Protein AF-A0A7Z2PPT0-F1 (afdb_monomer)

pLDDT: mean 83.66, std 14.17, range [49.25, 97.69]

Nearest PDB structures (foldseek):
  3d5v-assembly1_A  TM=6.506E-01  e=2.213E+00  Danio rerio
  6gis-assembly1_C  TM=4.037E-01  e=1.446E+00  Homo sapiens
  8zu2-assembly1_A  TM=4.543E-01  e=6.608E+00  Homo sapiens
  2ya3-assembly1_B  TM=3.070E-01  e=6.608E+00  Homo sapiens

Structure (mmCIF, N/CA/C/O backbone):
data_AF-A0A7Z2PPT0-F1
#
_entry.id   AF-A0A7Z2PPT0-F1
#
loop_
_atom_site.group_PDB
_atom_site.id
_atom_site.type_symbol
_atom_site.label_atom_id
_atom_site.label_alt_id
_atom_site.label_comp_id
_atom_site.label_asym_id
_atom_site.label_entity_id
_atom_site.label_seq_id
_atom_site.pdbx_PDB_ins_code
_atom_site.Cartn_x
_atom_site.Cartn_y
_atom_site.Cartn_z
_atom_site.occupancy
_atom_site.B_iso_or_equiv
_atom_site.auth_seq_id
_atom_site.auth_comp_id
_atom_site.auth_asym_id
_atom_site.auth_atom_id
_atom_site.pdbx_PDB_model_num
ATOM 1 N N . MET A 1 1 ? 31.303 -36.019 8.133 1.00 49.25 1 MET A N 1
ATOM 2 C CA . MET A 1 1 ? 30.375 -35.115 8.841 1.00 49.25 1 MET A CA 1
ATOM 3 C C . MET A 1 1 ? 29.583 -34.374 7.773 1.00 49.25 1 MET A C 1
ATOM 5 O O . MET A 1 1 ? 30.231 -33.690 6.994 1.00 49.25 1 MET A O 1
ATOM 9 N N . PRO A 1 2 ? 28.267 -34.591 7.608 1.00 57.03 2 PRO A N 1
ATOM 10 C CA . PRO A 1 2 ? 27.511 -33.895 6.575 1.00 57.03 2 PRO A CA 1
ATOM 11 C C . PRO A 1 2 ? 27.139 -32.496 7.066 1.00 57.03 2 PRO A C 1
ATOM 13 O O . PRO A 1 2 ? 26.575 -32.335 8.147 1.00 57.03 2 PRO A O 1
ATOM 16 N N . GLU A 1 3 ? 27.493 -31.495 6.270 1.00 55.53 3 GLU A N 1
ATOM 17 C CA . GLU A 1 3 ? 27.194 -30.095 6.539 1.00 55.53 3 GLU A CA 1
ATOM 18 C C . GLU A 1 3 ? 25.675 -29.905 6.455 1.00 55.53 3 GLU A C 1
ATOM 20 O O . GLU A 1 3 ? 25.063 -30.023 5.385 1.00 55.53 3 GLU A O 1
ATOM 25 N N . LEU A 1 4 ? 25.046 -29.678 7.612 1.00 59.16 4 LEU A N 1
ATOM 26 C CA . LEU A 1 4 ? 23.662 -29.235 7.682 1.00 59.16 4 LEU A CA 1
ATOM 27 C C . LEU A 1 4 ? 23.603 -27.899 6.954 1.00 59.16 4 LEU A C 1
ATOM 29 O O . LEU A 1 4 ? 24.098 -26.885 7.438 1.00 59.16 4 LEU A O 1
ATOM 33 N N . HIS A 1 5 ? 23.011 -27.922 5.766 1.00 63.00 5 HIS A N 1
ATOM 34 C CA . HIS A 1 5 ? 22.643 -26.725 5.040 1.00 63.00 5 HIS A CA 1
ATOM 35 C C . HIS A 1 5 ? 21.546 -26.042 5.859 1.00 63.00 5 HIS A C 1
ATOM 37 O O . HIS A 1 5 ? 20.356 -26.273 5.642 1.00 63.00 5 HIS A O 1
ATOM 43 N N . THR A 1 6 ? 21.943 -25.260 6.862 1.00 66.56 6 THR A N 1
ATOM 44 C CA . THR A 1 6 ? 21.037 -24.429 7.644 1.00 66.56 6 THR A CA 1
ATOM 45 C C . THR A 1 6 ? 20.473 -23.405 6.681 1.00 66.56 6 THR A C 1
ATOM 47 O O . THR A 1 6 ? 21.107 -22.396 6.373 1.00 66.56 6 THR A O 1
ATOM 50 N N . ARG A 1 7 ? 19.293 -23.706 6.135 1.00 69.00 7 ARG A N 1
ATOM 51 C CA . ARG A 1 7 ? 18.513 -22.748 5.366 1.00 69.00 7 ARG A CA 1
ATOM 52 C C . ARG A 1 7 ? 18.317 -21.553 6.299 1.00 69.00 7 ARG A C 1
ATOM 54 O O . ARG A 1 7 ? 17.715 -21.760 7.353 1.00 69.00 7 ARG A O 1
ATOM 61 N N . PRO A 1 8 ? 18.859 -20.362 5.984 1.00 68.69 8 PRO A N 1
ATOM 62 C CA . PRO A 1 8 ? 18.695 -19.214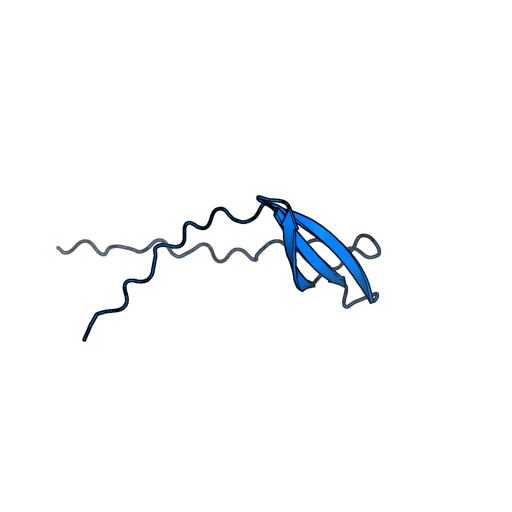 6.859 1.00 68.69 8 PRO A CA 1
ATOM 63 C C . PRO A 1 8 ? 17.200 -19.050 7.092 1.00 68.69 8 PRO A C 1
ATOM 65 O O . PRO A 1 8 ? 16.424 -19.057 6.128 1.00 68.69 8 PRO A O 1
ATOM 68 N N . GLU A 1 9 ? 16.792 -19.031 8.361 1.00 70.00 9 GLU A N 1
ATOM 69 C CA . GLU A 1 9 ? 15.391 -18.852 8.711 1.00 70.00 9 GLU A CA 1
ATOM 70 C C . GLU A 1 9 ? 14.905 -17.587 7.996 1.00 70.00 9 GLU A C 1
ATOM 72 O O . GLU A 1 9 ? 15.498 -16.519 8.184 1.00 70.00 9 GLU A O 1
ATOM 77 N N . PRO A 1 10 ? 13.904 -17.686 7.101 1.00 71.56 10 PRO A N 1
ATOM 78 C CA . PRO A 1 10 ? 13.436 -16.519 6.378 1.00 71.56 10 PRO A CA 1
ATOM 79 C C . PRO A 1 10 ? 12.991 -15.464 7.386 1.00 71.56 10 PRO A C 1
ATOM 81 O O . PRO A 1 10 ? 12.158 -15.747 8.245 1.00 71.56 10 PRO A O 1
ATOM 84 N N . CYS A 1 11 ? 13.528 -14.249 7.286 1.00 71.81 11 CYS A N 1
ATOM 85 C CA . CYS A 1 11 ? 13.086 -13.134 8.112 1.00 71.81 11 CYS A CA 1
ATOM 86 C C . CYS A 1 11 ? 11.606 -12.852 7.814 1.00 71.81 11 CYS A C 1
ATOM 88 O O . CYS A 1 11 ? 11.285 -12.168 6.842 1.00 71.81 11 CYS A O 1
ATOM 90 N N . LEU A 1 12 ? 10.696 -13.365 8.646 1.00 75.50 12 LEU A N 1
ATOM 91 C CA . LEU A 1 12 ? 9.247 -13.163 8.528 1.00 75.50 12 LEU A CA 1
ATOM 92 C C . LEU A 1 12 ? 8.832 -11.767 9.018 1.00 75.50 12 LEU A C 1
ATOM 94 O O . LEU A 1 12 ? 7.904 -11.612 9.813 1.00 75.50 12 LEU A O 1
ATOM 98 N N . LEU A 1 13 ? 9.540 -10.728 8.570 1.00 76.12 13 LEU A N 1
ATOM 99 C CA . LEU A 1 13 ? 9.170 -9.357 8.886 1.00 76.12 13 LEU A CA 1
ATOM 100 C C . LEU A 1 13 ? 7.812 -9.050 8.238 1.00 76.12 13 LEU A C 1
ATOM 102 O O . LEU A 1 13 ? 7.624 -9.328 7.051 1.00 76.12 13 LEU A O 1
ATOM 106 N N . PRO A 1 14 ? 6.856 -8.465 8.982 1.00 74.25 14 PRO A N 1
ATOM 107 C CA . PRO A 1 14 ? 5.569 -8.098 8.417 1.00 74.25 14 PRO A CA 1
ATOM 108 C C . PRO A 1 14 ? 5.743 -7.173 7.212 1.00 74.25 14 PRO A C 1
ATOM 110 O O . PRO A 1 14 ? 6.451 -6.165 7.291 1.00 74.25 14 PRO A O 1
ATOM 113 N N . ILE A 1 15 ? 5.044 -7.478 6.117 1.00 78.25 15 ILE A N 1
ATOM 114 C CA . ILE A 1 15 ? 4.971 -6.591 4.954 1.00 78.25 15 ILE A CA 1
ATOM 115 C C . ILE A 1 15 ? 4.438 -5.235 5.431 1.00 78.25 15 ILE A C 1
ATOM 117 O O . ILE A 1 15 ? 3.349 -5.150 6.015 1.00 78.25 15 ILE A O 1
ATOM 121 N N . ARG A 1 16 ? 5.217 -4.171 5.205 1.00 79.31 16 ARG A N 1
ATOM 122 C CA . ARG A 1 16 ? 4.815 -2.809 5.568 1.00 79.31 16 ARG A CA 1
ATOM 123 C C . ARG A 1 16 ? 3.589 -2.421 4.738 1.00 79.31 16 ARG A C 1
ATOM 125 O O . ARG A 1 16 ? 3.645 -2.417 3.513 1.00 79.31 16 ARG A O 1
ATOM 132 N N . ARG A 1 17 ? 2.481 -2.103 5.413 1.00 87.19 17 ARG A N 1
ATOM 133 C CA . ARG A 1 17 ? 1.261 -1.559 4.798 1.00 87.19 17 ARG A CA 1
ATOM 134 C C . ARG A 1 17 ? 1.219 -0.046 5.008 1.00 87.19 17 ARG A C 1
ATOM 136 O O . ARG A 1 17 ? 1.647 0.397 6.079 1.00 87.19 17 ARG A O 1
ATOM 143 N N . PRO A 1 18 ? 0.684 0.732 4.055 1.00 92.06 18 PRO A N 1
ATOM 144 C CA . PRO A 1 18 ? 0.511 2.164 4.245 1.00 92.06 18 PRO A CA 1
ATOM 145 C C . PRO A 1 18 ? -0.434 2.459 5.419 1.00 92.06 18 PRO A C 1
ATOM 147 O O . PRO A 1 18 ? -1.358 1.692 5.725 1.00 92.06 18 PRO A O 1
ATOM 150 N N . GLY A 1 19 ? -0.173 3.577 6.094 1.00 94.75 19 GLY A N 1
ATOM 151 C CA . GLY A 1 19 ? -1.082 4.150 7.080 1.00 94.75 19 GLY A CA 1
ATOM 152 C C . GLY A 1 19 ? -2.188 4.947 6.393 1.00 94.75 19 GLY A C 1
ATOM 153 O O . GLY A 1 19 ? -1.984 5.512 5.321 1.00 94.75 19 GLY A O 1
ATOM 154 N N . CYS A 1 20 ? -3.364 4.998 7.011 1.00 96.50 20 CYS A N 1
ATOM 155 C CA . CYS A 1 20 ? -4.456 5.830 6.531 1.00 96.50 20 CYS A CA 1
ATOM 156 C C . CYS A 1 20 ? -4.103 7.314 6.694 1.00 96.50 20 CYS A C 1
ATOM 158 O O . CYS A 1 20 ? -3.848 7.730 7.823 1.00 96.50 20 CYS A O 1
ATOM 160 N N . PRO A 1 21 ? -4.173 8.145 5.639 1.00 94.81 21 PRO A N 1
ATOM 161 C CA . PRO A 1 21 ? -3.859 9.571 5.747 1.00 94.81 21 PRO A CA 1
ATOM 162 C C . PRO A 1 21 ? -4.830 10.344 6.654 1.00 94.81 21 PRO A C 1
ATOM 164 O O . PRO A 1 21 ? -4.519 11.452 7.072 1.00 94.81 21 PRO A O 1
ATOM 167 N N . LYS A 1 22 ? -6.005 9.777 6.971 1.00 96.56 22 LYS A N 1
ATOM 168 C CA . LYS A 1 22 ? -7.000 10.417 7.847 1.00 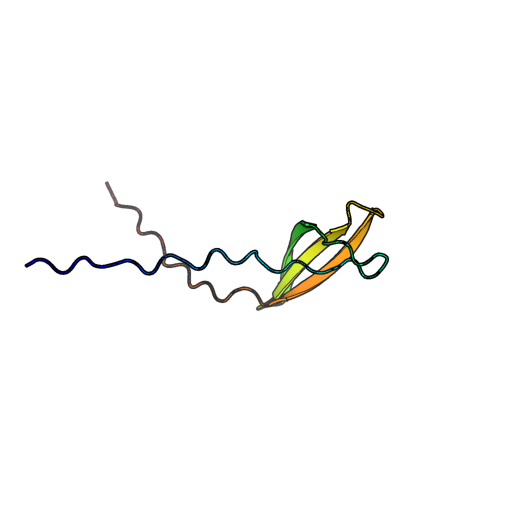96.56 22 LYS A CA 1
ATOM 169 C C . LYS A 1 22 ? -6.843 10.085 9.329 1.00 96.56 22 LYS A C 1
ATOM 171 O O . LYS A 1 22 ? -7.218 10.892 10.169 1.00 96.56 22 LYS A O 1
ATOM 176 N N . CYS A 1 23 ? -6.412 8.870 9.660 1.00 96.06 23 CYS A N 1
ATOM 177 C CA . CYS A 1 23 ? -6.455 8.374 11.042 1.00 96.06 23 CYS A CA 1
ATOM 178 C C . CYS A 1 23 ? -5.294 7.450 11.419 1.00 96.06 23 CYS A C 1
ATOM 180 O O . CYS A 1 23 ? -5.375 6.771 12.443 1.00 96.06 23 CYS A O 1
ATOM 182 N N . GLU A 1 24 ? -4.275 7.364 10.560 1.00 94.00 24 GLU A N 1
ATOM 183 C CA . GLU A 1 24 ? -2.981 6.687 10.747 1.00 94.00 24 GLU A CA 1
ATOM 184 C C . GLU A 1 24 ? -3.035 5.168 10.975 1.00 94.00 24 GLU A C 1
ATOM 186 O O . GLU A 1 24 ? -2.012 4.482 10.959 1.00 94.00 24 GLU A O 1
ATOM 191 N N . SER A 1 25 ? -4.230 4.591 11.102 1.00 94.19 2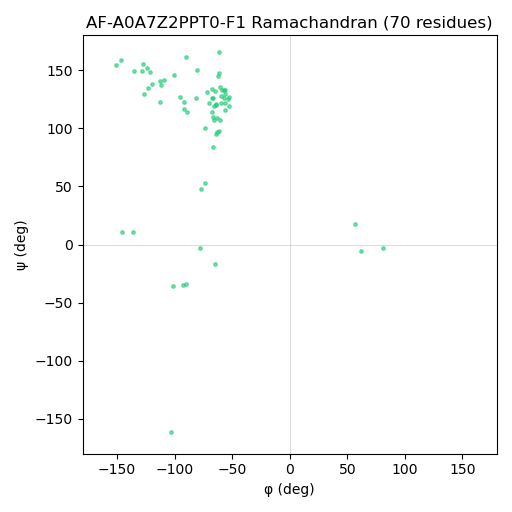5 SER A N 1
ATOM 192 C CA . SER A 1 25 ? -4.413 3.146 11.187 1.00 94.19 25 SER A CA 1
ATOM 193 C C . SER A 1 25 ? -3.934 2.455 9.916 1.00 94.19 25 SER A C 1
ATOM 195 O O . SER A 1 25 ? -4.117 2.961 8.807 1.00 94.19 25 SER A O 1
ATOM 197 N N . ARG A 1 26 ? -3.370 1.256 10.072 1.00 94.06 26 ARG A N 1
ATOM 198 C CA . ARG A 1 26 ? -2.918 0.433 8.945 1.00 94.06 26 ARG A CA 1
ATOM 199 C C . ARG A 1 26 ? -4.076 0.132 7.996 1.00 94.06 26 ARG A C 1
ATOM 201 O O . ARG A 1 26 ? -5.139 -0.304 8.435 1.00 94.06 26 ARG A O 1
ATOM 208 N N . MET A 1 27 ? -3.839 0.318 6.703 1.00 95.75 27 MET A N 1
ATOM 209 C CA . MET A 1 27 ? -4.803 -0.011 5.655 1.00 95.75 27 MET A CA 1
ATOM 210 C C . MET A 1 27 ? -4.618 -1.447 5.155 1.00 95.75 27 MET A C 1
ATOM 212 O O . MET A 1 27 ? -3.581 -2.082 5.378 1.00 95.75 27 MET A O 1
ATOM 216 N N . MET A 1 28 ? -5.642 -1.980 4.494 1.00 95.12 28 MET A N 1
ATOM 217 C CA . MET A 1 28 ? -5.608 -3.282 3.828 1.00 95.12 28 MET A CA 1
ATOM 218 C C . MET A 1 28 ? -5.625 -3.091 2.317 1.00 95.12 28 MET A C 1
ATOM 220 O O . MET A 1 28 ? -6.311 -2.205 1.818 1.00 95.12 28 MET A O 1
ATOM 224 N N . LEU A 1 29 ? -4.870 -3.920 1.599 1.00 95.31 29 LEU A N 1
ATOM 225 C CA . LEU A 1 29 ? -4.939 -3.972 0.144 1.00 95.31 29 LEU A CA 1
ATOM 226 C C . LEU A 1 29 ? -6.277 -4.602 -0.257 1.00 95.31 29 LEU A C 1
ATOM 228 O O . LEU A 1 29 ? -6.568 -5.722 0.156 1.00 95.31 29 LEU A O 1
ATOM 232 N N . ALA A 1 30 ? -7.076 -3.868 -1.022 1.00 96.25 30 ALA A N 1
ATOM 233 C CA . ALA A 1 30 ? -8.402 -4.281 -1.465 1.00 96.25 30 ALA A CA 1
ATOM 234 C C . ALA A 1 30 ? -8.396 -4.771 -2.918 1.00 96.25 30 ALA A C 1
ATOM 236 O O . ALA A 1 30 ? -9.101 -5.723 -3.242 1.00 96.25 30 ALA A O 1
ATOM 237 N N . ALA A 1 31 ? -7.579 -4.159 -3.781 1.00 96.19 31 ALA A N 1
ATOM 238 C CA . ALA A 1 31 ? -7.476 -4.542 -5.185 1.00 96.19 31 ALA A CA 1
ATOM 239 C C . ALA A 1 31 ? -6.090 -4.248 -5.771 1.00 96.19 31 ALA A C 1
ATOM 241 O O . ALA A 1 31 ? -5.387 -3.342 -5.316 1.00 96.19 31 ALA A O 1
ATOM 242 N N . ILE A 1 32 ? -5.734 -5.005 -6.809 1.00 95.38 32 ILE A N 1
ATOM 243 C CA . ILE A 1 32 ? -4.597 -4.735 -7.692 1.00 95.38 32 ILE A CA 1
ATOM 244 C C . ILE A 1 32 ? -5.123 -4.737 -9.127 1.00 95.38 32 ILE A C 1
ATOM 246 O O . ILE A 1 32 ? -5.801 -5.681 -9.534 1.00 95.38 32 ILE A O 1
ATOM 250 N N . MET A 1 33 ? -4.806 -3.699 -9.892 1.00 96.06 33 MET A N 1
ATOM 251 C CA . MET A 1 33 ? -5.152 -3.574 -11.305 1.00 96.06 33 MET A CA 1
ATOM 252 C C . MET A 1 33 ? -3.897 -3.337 -12.155 1.00 96.06 33 MET A C 1
ATOM 254 O O . MET A 1 33 ? -2.926 -2.747 -11.668 1.00 96.06 33 MET A O 1
ATOM 258 N N . PRO A 1 34 ? -3.895 -3.754 -13.435 1.00 94.31 34 PRO A N 1
ATOM 259 C CA . PRO A 1 34 ? -2.833 -3.386 -14.364 1.00 94.31 34 PRO A CA 1
ATOM 260 C C . PRO A 1 34 ? -2.688 -1.861 -14.448 1.00 94.31 34 PRO A C 1
ATOM 262 O O . PRO A 1 34 ? -3.676 -1.152 -14.632 1.00 94.31 34 PRO A O 1
ATOM 265 N N . GLY A 1 35 ? -1.460 -1.367 -14.294 1.00 91.81 35 GLY A N 1
ATOM 266 C CA . GLY A 1 35 ? -1.110 0.033 -14.515 1.00 91.81 35 GLY A CA 1
ATOM 267 C C . GLY A 1 35 ? -0.384 0.228 -15.844 1.00 91.81 35 GLY A C 1
ATOM 268 O O . GLY A 1 35 ? -0.426 -0.628 -16.730 1.00 91.81 35 GLY A O 1
ATOM 269 N N . LEU A 1 36 ? 0.313 1.360 -15.955 1.00 91.31 36 LEU A N 1
ATOM 270 C CA . LEU A 1 36 ? 1.276 1.602 -17.030 1.00 91.31 36 LEU A CA 1
ATOM 271 C C . LEU A 1 36 ? 2.425 0.584 -16.980 1.00 91.31 36 LEU A C 1
ATOM 273 O O . LEU A 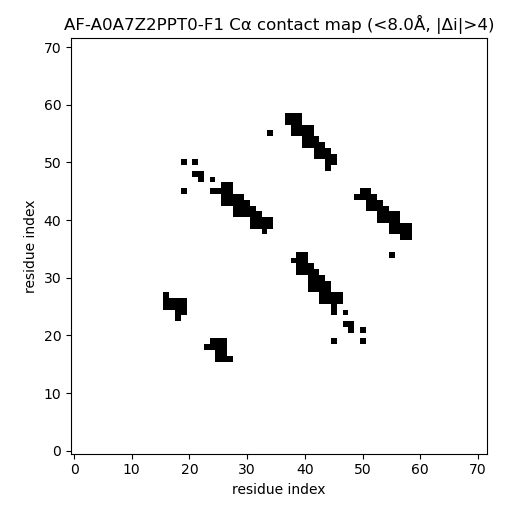1 36 ? 2.612 -0.126 -15.991 1.00 91.31 36 LEU A O 1
ATOM 277 N N . GLU A 1 37 ? 3.207 0.510 -18.053 1.00 90.25 37 GLU A N 1
ATOM 278 C CA . GLU A 1 37 ? 4.344 -0.406 -18.139 1.00 90.25 37 GLU A CA 1
ATOM 279 C C . GLU A 1 37 ? 5.293 -0.241 -16.940 1.00 90.25 37 GLU A C 1
ATOM 281 O O . GLU A 1 37 ? 5.702 0.865 -16.597 1.00 90.25 37 GLU A O 1
ATOM 286 N N . GLY A 1 38 ? 5.597 -1.352 -16.263 1.00 89.44 38 GLY A N 1
ATOM 287 C CA . GLY A 1 38 ? 6.407 -1.357 -15.041 1.00 89.44 38 GLY A CA 1
ATOM 288 C C . GLY A 1 38 ? 5.661 -1.005 -13.747 1.00 89.44 38 GLY A C 1
ATOM 289 O O . GLY A 1 38 ? 6.252 -1.120 -12.677 1.00 89.44 38 GLY A O 1
ATOM 290 N N . PHE A 1 39 ? 4.371 -0.656 -13.803 1.00 93.25 39 PHE A N 1
ATOM 291 C CA . PHE A 1 39 ? 3.562 -0.285 -12.638 1.00 93.25 39 PHE A CA 1
ATOM 292 C C . PHE A 1 39 ? 2.263 -1.089 -12.532 1.00 93.25 39 PHE A C 1
ATOM 294 O O . PHE A 1 39 ? 1.701 -1.599 -13.504 1.00 93.25 39 PHE A O 1
ATOM 301 N N . GLU A 1 40 ? 1.759 -1.193 -11.313 1.00 94.69 40 GLU A N 1
ATOM 302 C CA . GLU A 1 40 ? 0.419 -1.674 -11.008 1.00 94.69 40 GLU A CA 1
ATOM 303 C C . GLU A 1 40 ? -0.297 -0.684 -10.098 1.00 94.69 40 GLU A C 1
ATOM 305 O O . GLU A 1 40 ? 0.321 0.019 -9.300 1.00 94.69 40 GLU A O 1
ATOM 310 N N . LEU A 1 41 ? -1.615 -0.614 -10.236 1.00 96.00 41 LEU A N 1
ATOM 311 C CA . LEU A 1 41 ? -2.450 0.220 -9.389 1.00 96.00 41 LEU A CA 1
ATOM 312 C C . LEU A 1 41 ? -2.921 -0.618 -8.206 1.00 96.00 41 LEU A C 1
ATOM 314 O O . LEU A 1 41 ? -3.540 -1.663 -8.394 1.00 96.00 41 LEU A O 1
ATOM 318 N N . ARG A 1 42 ? -2.630 -0.165 -6.989 1.00 95.44 42 ARG A N 1
ATOM 319 C CA . ARG A 1 42 ? -3.037 -0.826 -5.748 1.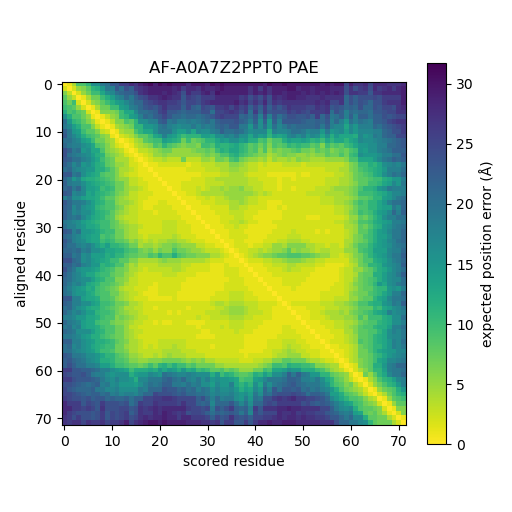00 95.44 42 ARG A CA 1
ATOM 320 C C . ARG A 1 42 ? -4.047 0.037 -5.013 1.00 95.44 42 ARG A C 1
ATOM 322 O O . ARG A 1 42 ? -3.747 1.175 -4.662 1.00 95.44 42 ARG A O 1
ATOM 329 N N . THR A 1 43 ? -5.227 -0.513 -4.751 1.00 96.75 43 THR A N 1
ATOM 330 C CA . THR A 1 43 ? -6.271 0.149 -3.962 1.00 96.75 43 THR A CA 1
ATOM 331 C C . THR A 1 43 ? -6.181 -0.297 -2.513 1.00 96.75 43 THR A C 1
ATOM 333 O O . THR A 1 43 ? -6.206 -1.494 -2.220 1.00 96.75 43 THR A O 1
ATOM 336 N N . PHE A 1 44 ? -6.112 0.661 -1.596 1.00 96.62 44 PHE A N 1
ATOM 337 C CA . PHE A 1 44 ? -6.053 0.438 -0.159 1.00 96.62 44 PHE A CA 1
ATOM 338 C C . PHE A 1 44 ? -7.326 0.937 0.512 1.00 96.62 44 PHE A C 1
ATOM 340 O O . PHE A 1 44 ? -7.817 2.015 0.192 1.00 96.62 44 PHE A O 1
ATOM 347 N N . GLU A 1 45 ? -7.808 0.191 1.501 1.00 97.69 45 GLU A N 1
ATOM 348 C CA . GLU A 1 45 ? -8.974 0.535 2.313 1.00 97.69 45 GLU A CA 1
ATOM 349 C C . GLU A 1 45 ? -8.626 0.574 3.801 1.00 97.69 45 GLU A C 1
ATOM 351 O O . GLU A 1 45 ? -7.978 -0.324 4.352 1.00 97.69 45 GLU A O 1
ATOM 356 N N . CYS A 1 46 ? -9.095 1.616 4.477 1.00 97.50 46 CYS A N 1
ATOM 357 C CA . CYS A 1 46 ? -9.035 1.749 5.920 1.00 97.50 46 CYS A CA 1
ATOM 358 C C . CYS A 1 46 ? -10.316 1.196 6.548 1.00 97.50 46 CYS A C 1
ATOM 360 O O . CYS A 1 46 ? -11.381 1.774 6.383 1.00 97.50 46 CYS A O 1
ATOM 362 N N . ARG A 1 47 ? -10.212 0.138 7.357 1.00 94.75 47 ARG A N 1
ATOM 363 C CA . ARG A 1 47 ? -11.375 -0.454 8.051 1.00 94.75 47 ARG A CA 1
ATOM 364 C C . ARG A 1 47 ? -11.842 0.320 9.286 1.00 94.75 47 ARG A C 1
ATOM 366 O O . ARG A 1 47 ? -12.805 -0.084 9.921 1.00 94.75 47 ARG A O 1
ATOM 373 N N . LYS A 1 48 ? -11.136 1.392 9.660 1.00 96.69 48 LYS A N 1
ATOM 374 C CA . LYS A 1 48 ? -11.477 2.231 10.819 1.00 96.69 48 LYS A CA 1
ATOM 375 C C . LYS A 1 48 ? -12.366 3.419 10.446 1.00 96.69 48 LYS A C 1
ATOM 377 O O . LYS A 1 48 ? -13.172 3.842 11.262 1.00 96.69 48 LYS A O 1
ATOM 382 N N . CYS A 1 49 ? -12.164 3.996 9.262 1.00 97.00 49 CYS A N 1
ATOM 383 C CA . CYS A 1 49 ? -12.844 5.223 8.831 1.00 97.00 49 CYS A CA 1
ATOM 384 C C . CYS A 1 49 ? -13.354 5.162 7.385 1.00 97.00 49 CYS A C 1
ATOM 386 O O . CYS A 1 49 ? -13.680 6.201 6.814 1.00 97.00 49 CYS A O 1
ATOM 388 N N . ASP A 1 50 ? -13.324 3.971 6.780 1.00 95.69 50 ASP A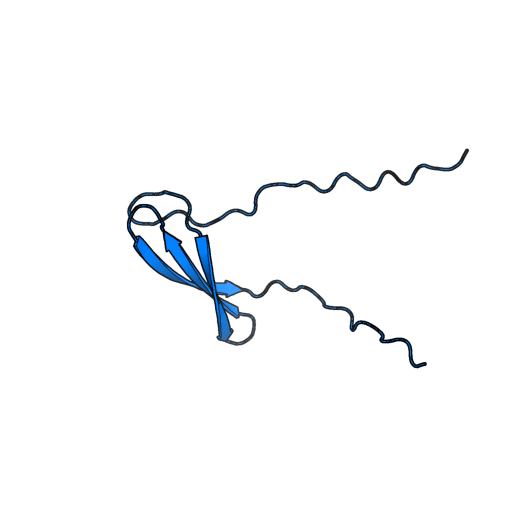 N 1
ATOM 389 C CA . ASP A 1 50 ? -13.803 3.669 5.426 1.00 95.69 50 ASP A CA 1
ATOM 390 C C . ASP A 1 50 ? -13.161 4.505 4.309 1.00 95.69 50 ASP A C 1
ATOM 392 O O . ASP A 1 50 ? -13.644 4.571 3.181 1.00 95.69 50 ASP A O 1
ATOM 396 N N . HIS A 1 51 ? -12.021 5.139 4.595 1.00 97.25 51 HIS A N 1
ATOM 397 C CA . HIS A 1 51 ? -11.245 5.835 3.581 1.00 97.25 51 HIS A CA 1
ATOM 398 C C . HIS A 1 51 ? -10.556 4.838 2.651 1.00 97.25 51 HIS A C 1
ATOM 400 O O . HIS A 1 51 ? -9.853 3.939 3.119 1.00 97.25 51 HIS A O 1
ATOM 406 N N . SER A 1 52 ? -10.683 5.061 1.347 1.00 96.69 52 SER A N 1
ATOM 407 C CA . SER A 1 52 ? -9.948 4.341 0.317 1.00 96.69 52 SER A CA 1
ATOM 408 C C . SER A 1 52 ? -9.119 5.289 -0.547 1.00 96.69 52 SER A C 1
ATOM 410 O O . SER A 1 52 ? -9.485 6.448 -0.755 1.00 96.69 52 SER A O 1
ATOM 412 N N . PHE A 1 53 ? -7.986 4.794 -1.043 1.00 96.44 53 PHE A N 1
ATOM 413 C CA . PHE A 1 53 ? -7.207 5.460 -2.085 1.00 96.44 53 PHE A CA 1
ATOM 414 C C . PHE A 1 53 ? -6.542 4.424 -2.989 1.00 96.44 53 PHE A C 1
ATOM 416 O O . PHE A 1 53 ? -6.361 3.272 -2.597 1.00 96.44 53 PHE A O 1
ATOM 423 N N . THR A 1 54 ? -6.174 4.837 -4.197 1.00 96.44 54 THR A N 1
ATOM 424 C CA . THR A 1 54 ? -5.427 4.008 -5.149 1.00 96.44 54 THR A CA 1
ATOM 425 C C . THR A 1 54 ? -4.105 4.681 -5.465 1.00 96.44 54 THR A C 1
ATOM 427 O O . THR A 1 54 ? -4.079 5.896 -5.643 1.00 96.44 54 THR A O 1
ATOM 430 N N . ASP A 1 55 ? -3.032 3.898 -5.525 1.00 93.81 55 ASP A N 1
ATOM 431 C CA . ASP A 1 55 ? -1.686 4.394 -5.803 1.00 93.81 55 ASP A CA 1
ATOM 432 C C . ASP A 1 55 ? -0.958 3.513 -6.824 1.00 93.81 55 ASP A C 1
ATOM 434 O O . ASP A 1 55 ? -1.213 2.307 -6.914 1.00 93.81 55 ASP A O 1
ATOM 438 N N . ALA A 1 56 ? -0.072 4.126 -7.607 1.00 94.75 56 ALA A N 1
ATOM 439 C CA . ALA A 1 56 ? 0.730 3.446 -8.615 1.00 94.75 56 ALA A CA 1
ATOM 440 C C . ALA A 1 56 ? 2.032 2.948 -7.986 1.00 94.75 56 ALA A C 1
ATOM 442 O O . ALA A 1 56 ? 2.896 3.726 -7.589 1.00 94.75 56 ALA A O 1
ATOM 443 N N . VAL A 1 57 ? 2.189 1.630 -7.918 1.00 91.31 57 VAL A N 1
ATOM 444 C CA . VAL A 1 57 ? 3.351 0.979 -7.315 1.00 91.31 57 VAL A CA 1
ATOM 445 C C . VAL A 1 57 ? 4.150 0.291 -8.410 1.00 91.31 57 VAL A C 1
ATOM 447 O O . VAL A 1 57 ? 3.577 -0.332 -9.305 1.00 91.31 57 VAL A O 1
ATOM 450 N N . ALA A 1 58 ? 5.477 0.409 -8.360 1.00 91.50 58 ALA A N 1
ATOM 451 C CA . ALA A 1 58 ? 6.347 -0.335 -9.263 1.00 91.50 58 ALA A CA 1
ATOM 452 C C . ALA A 1 58 ? 6.069 -1.837 -9.113 1.00 91.50 58 ALA A C 1
ATOM 454 O O . ALA A 1 58 ? 5.977 -2.351 -7.993 1.00 91.50 58 ALA A O 1
ATOM 455 N N . LYS A 1 59 ? 5.921 -2.536 -10.239 1.00 88.06 59 LYS A N 1
ATOM 456 C CA . LYS A 1 59 ? 5.782 -3.990 -10.227 1.00 88.06 59 LYS A CA 1
ATOM 457 C C . LYS A 1 59 ? 7.033 -4.587 -9.606 1.00 88.06 59 LYS A C 1
ATOM 459 O O . LYS A 1 59 ? 8.148 -4.179 -9.933 1.00 88.06 59 LYS A O 1
ATOM 464 N N . ASP A 1 60 ? 6.837 -5.562 -8.725 1.00 79.88 60 ASP A N 1
A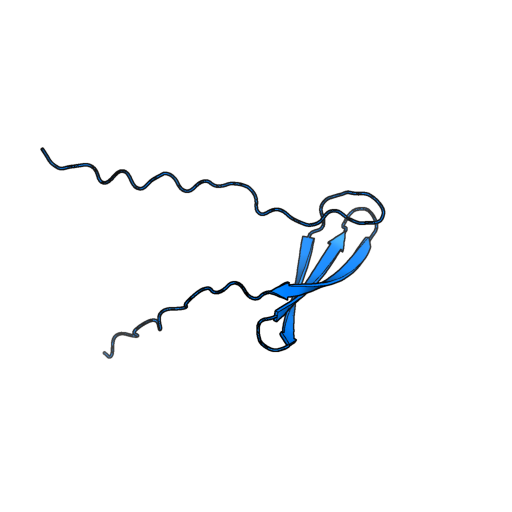TOM 465 C CA . ASP A 1 60 ? 7.964 -6.329 -8.218 1.00 79.88 60 ASP A CA 1
ATOM 466 C C . ASP A 1 60 ? 8.645 -7.009 -9.417 1.00 79.88 60 ASP A C 1
ATOM 468 O O . ASP A 1 60 ? 7.948 -7.647 -10.219 1.00 79.88 60 ASP A O 1
ATOM 472 N N . PRO A 1 61 ? 9.969 -6.867 -9.593 1.00 71.12 61 PRO A N 1
ATOM 473 C CA . PRO A 1 61 ? 10.711 -7.557 -10.635 1.00 71.12 61 PRO A CA 1
ATOM 474 C C . PRO A 1 61 ? 10.859 -9.041 -10.272 1.00 71.12 61 PRO A C 1
ATOM 476 O O . PRO A 1 61 ? 11.958 -9.597 -10.265 1.00 71.12 61 PRO A O 1
ATOM 479 N N . MET A 1 62 ? 9.750 -9.713 -9.973 1.00 72.88 62 MET A N 1
ATOM 480 C CA . MET A 1 62 ? 9.747 -11.138 -9.737 1.00 72.88 62 MET A CA 1
ATOM 481 C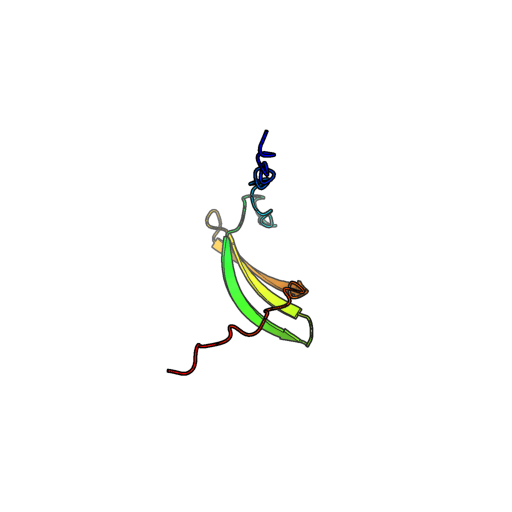 C . MET A 1 62 ? 9.912 -11.813 -11.094 1.00 72.88 62 MET A C 1
ATOM 483 O O . MET A 1 62 ? 8.972 -11.921 -11.882 1.00 72.88 62 MET A O 1
ATOM 487 N N . ARG A 1 63 ? 11.141 -12.249 -11.393 1.00 61.56 63 ARG A N 1
ATOM 488 C CA . ARG A 1 63 ? 11.414 -13.124 -12.537 1.00 61.56 63 ARG A CA 1
ATOM 489 C C . ARG A 1 63 ? 10.689 -14.446 -12.304 1.00 61.56 63 ARG A C 1
ATOM 491 O O . ARG A 1 63 ? 11.200 -15.319 -11.606 1.00 61.56 63 ARG A O 1
ATOM 498 N N . SER A 1 64 ? 9.505 -14.604 -12.884 1.00 67.50 64 SER A N 1
ATOM 499 C CA . SER A 1 64 ? 8.858 -15.905 -12.968 1.00 67.50 64 SER A CA 1
ATOM 500 C C . SER A 1 64 ? 9.675 -16.786 -13.912 1.00 67.50 64 SER A C 1
ATOM 502 O O . SER A 1 64 ? 9.804 -16.506 -15.103 1.00 67.50 64 SER A O 1
ATOM 504 N N . GLN A 1 65 ? 10.278 -17.850 -13.379 1.00 65.50 65 GLN A N 1
ATOM 505 C CA . GLN A 1 65 ? 10.751 -18.928 -14.239 1.00 65.50 65 GLN A CA 1
ATOM 506 C C . GLN A 1 65 ? 9.515 -19.610 -14.839 1.00 65.50 65 GLN A C 1
ATOM 508 O O . GLN A 1 65 ? 8.559 -19.867 -14.100 1.00 65.50 65 GLN A O 1
ATOM 513 N N . PRO A 1 66 ? 9.488 -19.889 -16.152 1.00 62.00 66 PRO A N 1
ATOM 514 C CA . PRO A 1 66 ? 8.409 -20.673 -16.724 1.00 62.00 66 PRO A CA 1
ATOM 515 C C . PRO A 1 66 ? 8.401 -22.041 -16.042 1.00 62.00 66 PRO A C 1
ATOM 517 O O . PRO A 1 66 ? 9.405 -22.755 -16.044 1.00 62.00 66 PRO A O 1
ATOM 520 N N . ALA A 1 67 ? 7.275 -22.384 -15.418 1.00 62.72 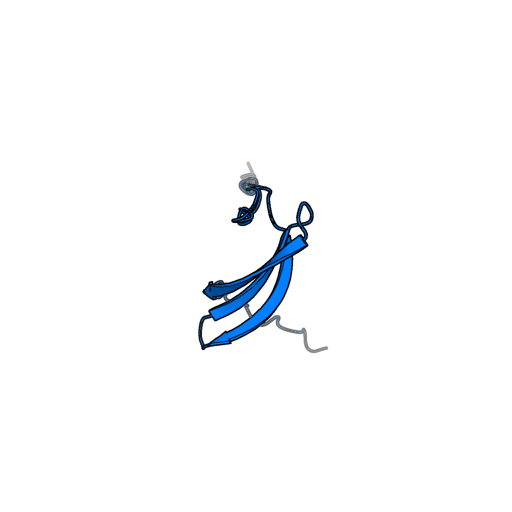67 ALA A N 1
ATOM 521 C CA . ALA A 1 67 ? 7.065 -23.716 -14.880 1.00 62.72 67 ALA A CA 1
ATOM 522 C C . ALA A 1 67 ? 7.089 -24.698 -16.057 1.00 62.72 67 ALA A C 1
ATOM 524 O O . ALA A 1 67 ? 6.185 -24.695 -16.892 1.00 62.72 67 ALA A O 1
ATOM 525 N N . ALA A 1 68 ? 8.150 -25.499 -16.160 1.00 65.94 68 ALA A N 1
ATOM 526 C CA . ALA A 1 68 ? 8.204 -26.586 -17.122 1.00 65.94 68 ALA A CA 1
ATOM 527 C C . ALA A 1 68 ? 7.141 -27.619 -16.725 1.00 65.94 68 ALA A C 1
ATOM 529 O O . ALA A 1 68 ? 7.284 -28.315 -15.720 1.00 65.94 68 ALA A O 1
ATOM 530 N N . LEU A 1 69 ? 6.049 -27.688 -17.487 1.00 70.50 69 LEU A N 1
ATOM 531 C CA . LEU A 1 69 ? 5.116 -28.807 -17.416 1.00 70.50 69 LEU A CA 1
ATOM 532 C C . LEU A 1 69 ? 5.848 -30.055 -17.932 1.00 70.50 69 LEU A C 1
ATOM 534 O O . LEU A 1 69 ? 6.384 -30.002 -19.043 1.00 70.50 69 LEU A O 1
ATOM 538 N N . PRO A 1 70 ? 5.902 -31.166 -17.175 1.00 60.84 70 PRO A N 1
ATOM 539 C CA . PRO A 1 70 ? 6.412 -32.411 -17.722 1.00 60.84 70 PRO A CA 1
ATOM 540 C C . PRO A 1 70 ? 5.456 -32.882 -18.823 1.00 60.84 70 PRO A C 1
ATOM 542 O O . PRO A 1 70 ? 4.268 -33.097 -18.576 1.00 60.84 70 PRO A O 1
ATOM 545 N N . ALA A 1 71 ? 5.977 -32.999 -20.044 1.00 66.69 71 ALA A N 1
ATOM 546 C CA . ALA A 1 71 ? 5.308 -33.712 -21.121 1.00 66.69 71 ALA A CA 1
ATOM 547 C C . ALA A 1 71 ? 5.216 -35.191 -20.718 1.00 66.69 71 ALA A C 1
ATOM 549 O O . ALA A 1 71 ? 6.240 -35.806 -20.409 1.00 66.69 71 ALA A O 1
ATOM 550 N N . GLY A 1 72 ? 3.986 -35.699 -20.632 1.00 65.38 72 GLY A N 1
ATOM 551 C CA . GLY A 1 72 ? 3.702 -37.123 -20.457 1.00 65.38 72 GLY A CA 1
ATOM 552 C C . GLY A 1 72 ? 3.899 -37.915 -21.739 1.00 65.38 72 GLY A C 1
ATOM 553 O O . GLY A 1 72 ? 3.940 -37.287 -22.823 1.00 65.38 72 GLY A O 1
#

Sequence (72 aa):
MPELHTRPEPCLLPIRRPGCPKCESRMMLAAIMPGLEGFELRTFECRKCDHSFTDAVAKDPMRSQPAALPAG

Secondary structure (DSSP, 8-state):
-------PPP--PPPPPPBPTTT-PBPEEEEEEE-STTEEEEEEE-TTT--EEEEEEEPP--------PPP-

Solvent-accessible surface area (backbone atoms only — not comparable to full-atom values): 4895 Å² total; per-residue (Å²): 134,84,82,78,79,74,69,76,78,76,81,82,68,76,81,86,59,60,56,30,95,88,75,61,47,69,34,43,84,74,46,76,44,90,47,61,95,69,31,26,32,40,30,35,36,22,90,88,77,72,50,67,54,72,46,82,39,72,53,76,88,72,81,76,72,82,81,80,73,82,82,128

Foldseek 3Di:
DDDPPPPPDPPPDDDDAAADPVPRHGWDFDDWADDPVQWIKTKTADPVPRDIDIDIDGDDPPPDDPDDDDDD

Radius of gyration: 18.98 Å; Cα contacts (8 Å, |Δi|>4): 84; chains: 1; bounding box: 44×48×32 Å

Mean predicted aligned error: 10.85 Å